Protein AF-A0A0C3QBD2-F1 (afdb_monomer_lite)

Structure (mmCIF, N/CA/C/O backbone):
data_AF-A0A0C3QBD2-F1
#
_entry.id   AF-A0A0C3QBD2-F1
#
loop_
_atom_site.group_PDB
_atom_site.id
_atom_site.type_symbol
_atom_site.label_atom_id
_atom_site.label_alt_id
_atom_site.label_comp_id
_atom_site.label_asym_id
_atom_site.label_entity_id
_atom_site.label_seq_id
_atom_site.pdbx_PDB_ins_code
_atom_site.Cartn_x
_atom_site.Cartn_y
_atom_site.Cartn_z
_atom_site.occupancy
_atom_site.B_iso_or_equiv
_atom_site.auth_seq_id
_atom_site.auth_comp_id
_atom_site.auth_asym_id
_atom_site.auth_atom_id
_atom_site.pdbx_PDB_model_num
ATOM 1 N N . MET A 1 1 ? -25.233 11.859 9.702 1.00 35.25 1 MET A N 1
ATOM 2 C CA . MET A 1 1 ? -24.418 10.644 9.945 1.00 35.25 1 MET A CA 1
ATOM 3 C C . MET A 1 1 ? -23.792 10.197 8.628 1.00 35.25 1 MET A C 1
ATOM 5 O O . MET A 1 1 ? -24.533 9.796 7.748 1.00 35.25 1 MET A O 1
ATOM 9 N N . ARG A 1 2 ? -22.469 10.314 8.435 1.00 37.06 2 ARG A N 1
ATOM 10 C CA . ARG A 1 2 ? -21.794 9.754 7.245 1.00 37.06 2 ARG A CA 1
ATOM 11 C C . ARG A 1 2 ? -21.004 8.518 7.659 1.00 37.06 2 ARG A C 1
ATOM 13 O O . ARG A 1 2 ? -19.976 8.630 8.327 1.00 37.06 2 ARG A O 1
ATOM 20 N N . CYS A 1 3 ? -21.522 7.351 7.290 1.00 37.16 3 CYS A N 1
ATOM 21 C CA . CYS A 1 3 ? -20.796 6.090 7.312 1.00 37.16 3 CYS A CA 1
ATOM 22 C C . CYS A 1 3 ? -19.496 6.268 6.514 1.00 37.16 3 CYS A C 1
ATOM 24 O O . CYS A 1 3 ? -19.522 6.614 5.337 1.00 37.16 3 CYS A O 1
ATOM 26 N N . ARG A 1 4 ? -18.340 6.096 7.166 1.00 39.81 4 ARG A N 1
ATOM 27 C CA . ARG A 1 4 ? -17.051 6.001 6.470 1.00 39.81 4 ARG A CA 1
ATOM 28 C C . ARG A 1 4 ? -16.986 4.623 5.826 1.00 39.81 4 ARG A C 1
ATOM 30 O O . ARG A 1 4 ? -16.505 3.668 6.437 1.00 39.81 4 ARG A O 1
ATOM 37 N N . ASP A 1 5 ? -17.497 4.543 4.604 1.00 38.53 5 ASP A N 1
ATOM 38 C CA . ASP A 1 5 ? -17.249 3.433 3.697 1.00 38.53 5 ASP A CA 1
ATOM 39 C C . ASP A 1 5 ? -15.747 3.191 3.599 1.00 38.53 5 ASP A C 1
ATOM 41 O O . ASP A 1 5 ? -14.966 4.010 3.114 1.00 38.53 5 ASP A O 1
ATOM 45 N N . SER A 1 6 ? -15.332 2.046 4.130 1.00 41.25 6 SER A N 1
ATOM 46 C CA . SER A 1 6 ? -13.930 1.637 4.223 1.00 41.25 6 SER A CA 1
ATOM 47 C C . SER A 1 6 ? -13.360 1.174 2.873 1.00 41.25 6 SER A C 1
ATOM 49 O O . SER A 1 6 ? -12.195 0.798 2.810 1.00 41.25 6 SER A O 1
ATOM 51 N N . ALA A 1 7 ? -14.156 1.242 1.799 1.00 39.06 7 ALA A N 1
ATOM 52 C CA . ALA A 1 7 ? -13.752 0.929 0.429 1.00 39.06 7 ALA A CA 1
ATOM 53 C C . ALA A 1 7 ? -12.909 2.042 -0.233 1.00 39.06 7 ALA A C 1
ATOM 55 O O . ALA A 1 7 ? -12.234 1.792 -1.222 1.00 39.06 7 ALA A O 1
ATOM 56 N N . LYS A 1 8 ? -12.880 3.263 0.327 1.00 38.66 8 LYS A N 1
ATOM 57 C CA . LYS A 1 8 ? -12.192 4.435 -0.261 1.00 38.66 8 LYS A CA 1
ATOM 58 C C . LYS A 1 8 ? -10.703 4.592 0.089 1.00 38.66 8 LYS A C 1
ATOM 60 O O . LYS A 1 8 ? -10.139 5.656 -0.139 1.00 38.66 8 LYS A O 1
ATOM 65 N N . LYS A 1 9 ? -10.042 3.595 0.686 1.00 39.66 9 LYS A N 1
ATOM 66 C CA . LYS A 1 9 ? -8.632 3.754 1.109 1.00 39.66 9 LYS A CA 1
ATOM 67 C C . LYS A 1 9 ? -7.581 3.423 0.046 1.00 39.66 9 LYS A C 1
ATOM 69 O O . LYS A 1 9 ? -6.416 3.708 0.290 1.00 39.66 9 LYS A O 1
ATOM 74 N N . LEU A 1 10 ? -7.970 2.892 -1.114 1.00 43.03 10 LEU A N 1
ATOM 75 C CA . LEU A 1 10 ? -7.032 2.575 -2.203 1.00 43.03 10 LEU A CA 1
ATOM 76 C C . LEU A 1 10 ? -7.206 3.459 -3.452 1.00 43.03 10 LEU A C 1
ATOM 78 O O . LEU A 1 10 ? -6.377 3.399 -4.348 1.00 43.03 10 LEU A O 1
ATOM 82 N N . SER A 1 11 ? -8.218 4.334 -3.495 1.00 44.06 11 SER A N 1
ATOM 83 C CA . SER A 1 11 ? -8.516 5.199 -4.650 1.00 44.06 11 SER A CA 1
ATOM 84 C C . SER A 1 11 ? -7.988 6.638 -4.519 1.00 44.06 11 SER A C 1
ATOM 86 O O . SER A 1 11 ? -8.491 7.522 -5.200 1.00 44.06 11 SER A O 1
ATOM 88 N N . GLY A 1 12 ? -7.082 6.910 -3.571 1.00 52.16 12 GLY A N 1
ATOM 89 C CA . GLY A 1 12 ? -6.647 8.274 -3.227 1.00 52.16 12 GLY A CA 1
ATOM 90 C C . GLY A 1 12 ? -5.362 8.719 -3.940 1.00 52.16 12 GLY A C 1
ATOM 91 O O . GLY A 1 12 ? -5.434 9.508 -4.869 1.00 52.16 12 GLY A O 1
ATOM 92 N N . PRO A 1 13 ? -4.174 8.245 -3.528 1.00 50.56 13 PRO A N 1
ATOM 93 C CA . PRO A 1 13 ? -2.900 8.717 -4.088 1.00 50.56 13 PRO A CA 1
ATOM 94 C C . PRO A 1 13 ? -2.468 8.000 -5.381 1.00 50.56 13 PRO A C 1
ATOM 96 O O . PRO A 1 13 ? -1.506 8.418 -6.013 1.00 50.56 13 PRO A O 1
ATOM 99 N N . LEU A 1 14 ? -3.156 6.923 -5.783 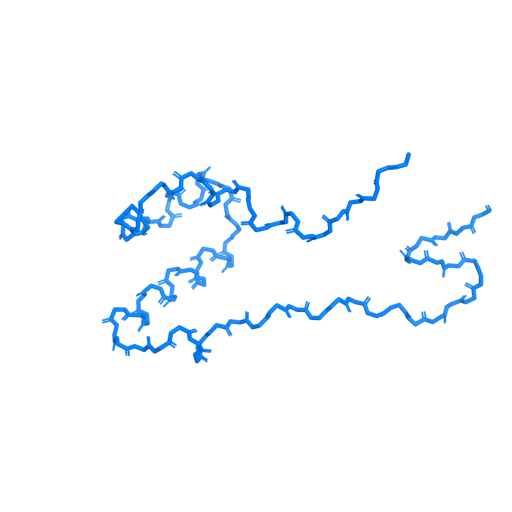1.00 48.50 14 LEU A N 1
ATOM 100 C CA . LEU A 1 14 ? -2.845 6.160 -7.001 1.00 48.50 14 LEU A CA 1
ATOM 101 C C . LEU A 1 14 ? -3.768 6.494 -8.191 1.00 48.50 14 LEU A C 1
ATOM 103 O O . LEU A 1 14 ? -3.584 5.949 -9.270 1.00 48.50 14 LEU A O 1
ATOM 107 N N . SER A 1 15 ? -4.747 7.391 -8.035 1.00 51.25 15 SER A N 1
ATOM 108 C CA . SER A 1 15 ? -5.614 7.826 -9.146 1.00 51.25 15 SER A CA 1
ATOM 109 C C . SER A 1 15 ? -4.980 8.910 -10.030 1.00 51.25 15 SER A C 1
ATOM 111 O O . SER A 1 15 ? -5.625 9.385 -10.957 1.00 51.25 15 SER A O 1
ATOM 113 N N . GLY A 1 16 ? -3.755 9.346 -9.710 1.00 50.50 16 GLY A N 1
ATOM 114 C CA . GLY A 1 16 ? -2.974 10.295 -10.512 1.00 50.50 16 GLY A CA 1
ATOM 115 C C . GLY A 1 16 ? -2.093 9.636 -11.577 1.00 50.50 16 GLY A C 1
ATOM 116 O O . GLY A 1 16 ? -1.567 10.339 -12.431 1.00 50.50 16 GLY A O 1
ATOM 117 N N . TRP A 1 17 ? -1.945 8.308 -11.547 1.00 54.28 17 TRP A N 1
ATOM 118 C CA . TRP A 1 17 ? -1.225 7.555 -12.575 1.00 54.28 17 TRP A CA 1
ATOM 119 C C . TRP A 1 17 ? -2.178 7.344 -13.749 1.00 54.28 17 TRP A C 1
ATOM 121 O O . TRP A 1 17 ? -2.982 6.414 -13.745 1.00 54.28 17 TRP A O 1
ATOM 131 N N . GLN A 1 18 ? -2.163 8.280 -14.696 1.00 61.91 18 GLN A N 1
ATOM 132 C CA . GLN A 1 18 ? -3.024 8.219 -15.879 1.00 61.91 18 GLN A CA 1
ATOM 133 C C . GLN A 1 18 ? -2.570 7.125 -16.850 1.00 61.91 18 GLN A C 1
ATOM 135 O O . GLN A 1 18 ? -3.405 6.593 -17.577 1.00 61.91 18 GLN A O 1
ATOM 140 N N . GLU A 1 19 ? -1.293 6.726 -16.802 1.00 73.06 19 GLU A N 1
ATOM 141 C CA . GLU A 1 19 ? -0.738 5.711 -17.694 1.00 73.06 19 GLU A CA 1
ATOM 142 C C . GLU A 1 19 ? 0.111 4.659 -16.966 1.00 73.06 19 GLU A C 1
ATOM 144 O O . GLU A 1 19 ? 0.822 4.935 -15.998 1.00 73.06 19 GLU A O 1
ATOM 149 N N . TRP A 1 20 ? 0.043 3.424 -17.472 1.00 75.25 20 TRP A N 1
ATOM 150 C CA . TRP A 1 20 ? 0.808 2.261 -17.003 1.00 75.25 20 TRP A CA 1
ATOM 151 C C . TRP A 1 20 ? 2.320 2.514 -16.990 1.00 75.25 20 TRP A C 1
ATOM 153 O O . TRP A 1 20 ? 3.025 2.050 -16.098 1.00 75.25 20 TRP A O 1
ATOM 163 N N . GLU A 1 21 ? 2.811 3.297 -17.946 1.00 80.75 21 GLU A N 1
ATOM 164 C CA . GLU A 1 21 ? 4.226 3.646 -18.085 1.00 80.75 21 GLU A CA 1
ATOM 165 C C . GLU A 1 21 ? 4.755 4.486 -16.919 1.00 80.75 21 GLU A C 1
ATOM 167 O O . GLU A 1 21 ? 5.898 4.320 -16.488 1.00 80.75 21 GLU A O 1
ATOM 172 N N . ASP A 1 22 ? 3.926 5.361 -16.353 1.00 80.00 22 ASP A N 1
ATOM 173 C CA . ASP A 1 22 ? 4.353 6.225 -15.253 1.00 80.00 22 ASP A CA 1
ATOM 174 C C . ASP A 1 22 ? 4.559 5.435 -13.962 1.00 80.00 22 ASP A C 1
ATOM 176 O O . ASP A 1 22 ? 5.431 5.771 -13.161 1.00 80.00 22 ASP A O 1
ATOM 180 N N . MET A 1 23 ? 3.838 4.320 -13.810 1.00 79.38 23 MET A N 1
ATOM 181 C CA . MET A 1 23 ? 4.029 3.366 -12.722 1.00 79.38 23 MET A CA 1
ATOM 182 C C . MET A 1 23 ? 5.462 2.809 -12.702 1.00 79.38 23 MET A C 1
ATOM 184 O O . MET A 1 23 ? 6.079 2.708 -11.640 1.00 79.38 23 MET A O 1
ATOM 188 N N . TRP A 1 24 ? 6.018 2.485 -13.871 1.00 81.94 24 TRP A N 1
ATOM 189 C CA . TRP A 1 24 ? 7.357 1.899 -14.004 1.00 81.94 24 TRP A CA 1
ATOM 190 C C . TRP A 1 24 ? 8.490 2.902 -13.811 1.00 81.94 24 TRP A C 1
ATOM 192 O O . TRP A 1 24 ? 9.617 2.500 -13.518 1.00 81.94 24 TRP A O 1
ATOM 202 N N . LYS A 1 25 ? 8.193 4.197 -13.943 1.00 84.31 25 LYS A N 1
ATOM 203 C CA . LYS A 1 25 ? 9.130 5.298 -13.677 1.00 84.31 25 LYS A CA 1
ATOM 204 C C . LYS A 1 25 ? 9.153 5.704 -12.200 1.00 84.31 25 LYS A C 1
ATOM 206 O O . LYS A 1 25 ? 9.941 6.567 -11.813 1.00 84.31 25 LYS A O 1
ATOM 211 N N . THR A 1 26 ? 8.287 5.118 -11.368 1.00 82.81 26 THR A N 1
ATOM 212 C CA . THR A 1 26 ? 8.213 5.474 -9.950 1.00 82.81 26 THR A CA 1
ATOM 213 C C . THR A 1 26 ? 9.410 4.982 -9.155 1.00 82.81 26 THR A C 1
ATOM 215 O O . THR A 1 26 ? 9.855 3.846 -9.279 1.00 82.81 26 THR A O 1
ATOM 218 N N . ASN A 1 27 ? 9.877 5.849 -8.259 1.00 83.75 27 ASN A N 1
ATOM 219 C CA . ASN A 1 27 ? 10.933 5.554 -7.301 1.00 83.75 27 ASN A CA 1
ATOM 220 C C . ASN A 1 27 ? 10.427 5.756 -5.868 1.00 83.75 27 ASN A C 1
ATOM 222 O O . ASN A 1 27 ? 9.389 6.376 -5.619 1.00 83.75 27 ASN A O 1
ATOM 226 N N . GLY A 1 28 ? 11.188 5.254 -4.892 1.00 83.12 28 GLY A N 1
ATOM 227 C CA . GLY A 1 28 ? 10.826 5.343 -3.473 1.00 83.12 28 GLY A CA 1
ATOM 228 C C . GLY A 1 28 ? 10.622 6.773 -2.955 1.00 83.12 28 GLY A C 1
ATOM 229 O O . GLY A 1 28 ? 9.836 6.964 -2.027 1.00 83.12 28 GLY A O 1
ATOM 230 N N . GLU A 1 29 ? 11.293 7.758 -3.557 1.00 86.50 29 GLU A N 1
ATOM 231 C CA . GLU A 1 29 ? 11.160 9.188 -3.244 1.00 86.50 29 GLU A CA 1
ATOM 232 C C . GLU A 1 29 ? 9.831 9.756 -3.745 1.00 86.50 29 GLU A C 1
ATOM 234 O O . GLU A 1 29 ? 9.074 10.308 -2.954 1.00 86.50 29 GLU A O 1
ATOM 239 N N . VAL A 1 30 ? 9.469 9.479 -5.000 1.00 86.06 30 VAL A N 1
ATOM 240 C CA . VAL A 1 30 ? 8.178 9.885 -5.584 1.00 86.06 30 VAL A CA 1
ATOM 241 C C . VAL A 1 30 ? 7.011 9.346 -4.751 1.00 86.06 30 VAL A C 1
ATOM 243 O O . VAL A 1 30 ? 6.064 10.059 -4.426 1.00 86.06 30 VAL A O 1
ATOM 246 N N . LEU A 1 31 ? 7.106 8.086 -4.319 1.00 85.12 31 LEU A N 1
ATOM 247 C CA . LEU A 1 31 ? 6.093 7.471 -3.461 1.00 85.12 31 LEU A CA 1
ATOM 248 C C . LEU A 1 31 ? 6.079 8.054 -2.036 1.00 85.12 31 LEU A C 1
ATOM 250 O O . LEU A 1 31 ? 5.046 8.026 -1.365 1.00 85.12 31 LEU A O 1
ATOM 254 N N . LYS A 1 32 ? 7.217 8.549 -1.538 1.00 87.25 32 LYS A N 1
ATOM 255 C CA . LYS A 1 32 ? 7.304 9.227 -0.237 1.00 87.25 32 LYS A CA 1
ATOM 256 C C . LYS A 1 32 ? 6.614 10.588 -0.305 1.00 87.25 32 LYS A C 1
ATOM 258 O O . LYS A 1 32 ? 5.842 10.890 0.603 1.00 87.25 32 LYS A O 1
ATOM 263 N N . ASP A 1 33 ? 6.839 11.341 -1.375 1.00 87.38 33 ASP A N 1
ATOM 264 C CA . ASP A 1 33 ? 6.229 12.655 -1.597 1.00 87.38 33 ASP A CA 1
ATOM 265 C C . ASP A 1 33 ? 4.717 12.539 -1.831 1.00 87.38 33 ASP A C 1
ATOM 267 O O . ASP A 1 33 ? 3.941 13.342 -1.318 1.00 87.38 33 ASP A O 1
ATOM 271 N N . ALA A 1 34 ? 4.273 11.451 -2.470 1.00 83.50 34 ALA A N 1
ATOM 272 C CA . ALA A 1 34 ? 2.860 11.076 -2.577 1.00 83.50 34 ALA A CA 1
ATOM 273 C C . ALA A 1 34 ? 2.218 10.620 -1.243 1.00 83.50 34 ALA A C 1
ATOM 275 O O . ALA A 1 34 ? 1.037 10.266 -1.203 1.00 83.50 34 ALA A O 1
ATOM 276 N N . GLY A 1 35 ? 2.976 10.584 -0.140 1.00 87.19 35 GLY A N 1
ATOM 277 C CA . GLY A 1 35 ? 2.471 10.245 1.192 1.00 87.19 35 GLY A CA 1
ATOM 278 C C . GLY A 1 35 ? 2.208 8.753 1.426 1.00 87.19 35 GLY A C 1
ATOM 279 O O . GLY A 1 35 ? 1.538 8.391 2.396 1.00 87.19 35 GLY A O 1
ATOM 280 N N . VAL A 1 36 ? 2.724 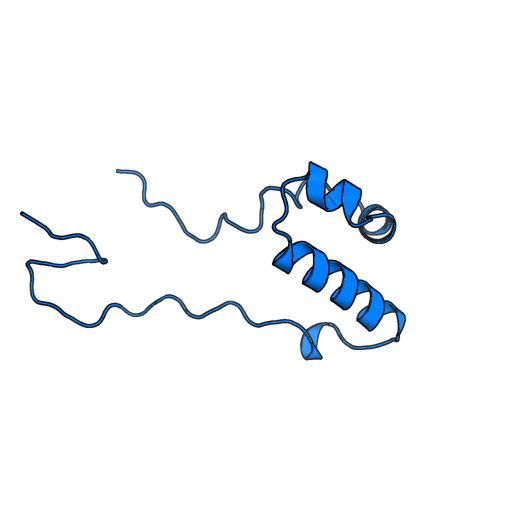7.863 0.573 1.00 86.50 36 VAL A N 1
ATOM 281 C CA . VAL A 1 36 ? 2.574 6.408 0.741 1.00 86.50 36 VAL A CA 1
ATOM 282 C C . VAL A 1 36 ? 3.389 5.950 1.950 1.00 86.50 36 VAL A C 1
ATOM 284 O O . VAL A 1 36 ? 4.529 6.371 2.123 1.00 86.50 36 VAL A O 1
ATOM 287 N N . GLY A 1 37 ? 2.852 5.069 2.799 1.00 88.00 37 GLY A N 1
ATOM 288 C CA . GLY A 1 37 ? 3.566 4.563 3.977 1.00 88.00 37 GLY A CA 1
ATOM 289 C C . GLY A 1 37 ? 4.794 3.714 3.618 1.00 88.00 37 GLY A C 1
ATOM 290 O O . GLY A 1 37 ? 4.803 3.022 2.607 1.00 88.00 37 GLY A O 1
ATOM 291 N N . VAL A 1 38 ? 5.831 3.700 4.469 1.00 89.44 38 VAL A N 1
ATOM 292 C CA . VAL A 1 38 ? 7.108 2.987 4.206 1.00 89.44 38 VAL A CA 1
ATOM 293 C C . VAL A 1 38 ? 6.895 1.521 3.808 1.00 89.44 38 VAL A C 1
ATOM 295 O O . VAL A 1 38 ? 7.555 1.019 2.899 1.00 89.44 38 VAL A O 1
ATOM 298 N N . LYS A 1 39 ? 5.974 0.833 4.493 1.00 88.25 39 LYS A N 1
ATOM 299 C CA . LYS A 1 39 ? 5.680 -0.582 4.248 1.00 88.25 39 LYS A CA 1
ATOM 300 C C . LYS A 1 39 ? 5.050 -0.799 2.873 1.00 88.25 39 LYS A C 1
ATOM 302 O O . LYS A 1 39 ? 5.462 -1.708 2.160 1.00 88.25 39 LYS A O 1
ATOM 307 N N . ASP A 1 40 ? 4.120 0.072 2.505 1.00 87.19 40 ASP A N 1
ATOM 308 C CA . ASP A 1 40 ? 3.409 0.005 1.233 1.00 87.19 40 ASP A CA 1
ATOM 309 C C . ASP A 1 40 ? 4.353 0.347 0.069 1.00 87.19 40 ASP A C 1
ATOM 311 O O . ASP A 1 40 ? 4.327 -0.338 -0.946 1.00 87.19 40 ASP A O 1
ATOM 315 N N . ARG A 1 41 ? 5.282 1.302 0.249 1.00 89.56 41 ARG A N 1
ATOM 316 C CA . ARG A 1 41 ? 6.324 1.619 -0.751 1.00 89.56 41 ARG A CA 1
ATOM 317 C C . ARG A 1 41 ? 7.237 0.431 -1.042 1.00 89.56 41 ARG A C 1
ATOM 319 O O . ARG A 1 41 ? 7.479 0.107 -2.198 1.00 89.56 41 ARG A O 1
ATOM 326 N N . ARG A 1 42 ? 7.743 -0.225 0.009 1.00 90.50 42 ARG A N 1
ATOM 327 C CA . ARG A 1 42 ? 8.615 -1.405 -0.135 1.00 90.50 42 ARG A CA 1
ATOM 328 C C . ARG A 1 42 ? 7.889 -2.554 -0.821 1.00 90.50 42 ARG A C 1
ATOM 330 O O . ARG A 1 42 ? 8.462 -3.200 -1.687 1.00 90.50 42 ARG A O 1
ATOM 337 N N . TYR A 1 43 ? 6.640 -2.789 -0.429 1.00 90.94 43 TYR A N 1
ATOM 338 C CA . TYR A 1 43 ? 5.808 -3.821 -1.032 1.00 90.94 43 TYR A CA 1
ATOM 339 C C . TYR A 1 43 ? 5.550 -3.544 -2.516 1.00 90.94 43 TYR A C 1
ATOM 341 O O . TYR A 1 43 ? 5.715 -4.437 -3.339 1.00 90.94 43 TYR A O 1
ATOM 349 N N . PHE A 1 44 ? 5.206 -2.304 -2.858 1.00 88.44 44 PHE A N 1
ATOM 350 C CA . PHE A 1 44 ? 4.922 -1.905 -4.230 1.00 88.44 44 PHE A CA 1
ATOM 351 C C . PHE A 1 44 ? 6.134 -2.085 -5.153 1.00 88.44 44 PHE A C 1
ATOM 353 O O . PHE A 1 44 ? 6.033 -2.765 -6.168 1.00 88.44 44 PHE A O 1
ATOM 360 N N . LEU A 1 45 ? 7.302 -1.565 -4.759 1.00 89.75 45 LEU A N 1
ATOM 361 C CA . LEU A 1 45 ? 8.536 -1.725 -5.537 1.00 89.75 45 LEU A CA 1
ATOM 362 C C . LEU A 1 45 ? 8.936 -3.200 -5.677 1.00 89.75 45 LEU A C 1
ATOM 364 O O . LEU A 1 45 ? 9.343 -3.634 -6.747 1.00 89.75 45 LEU A O 1
ATOM 368 N N . TRP A 1 46 ? 8.759 -3.997 -4.622 1.00 91.56 46 TRP A N 1
ATOM 369 C CA . TRP A 1 46 ? 9.005 -5.437 -4.681 1.00 91.56 46 TRP A CA 1
ATOM 370 C C . TRP A 1 46 ? 8.073 -6.160 -5.667 1.00 91.56 46 TRP A C 1
ATOM 372 O O . TRP A 1 46 ? 8.530 -7.038 -6.395 1.00 91.56 46 TRP A O 1
ATOM 382 N N . CYS A 1 47 ? 6.796 -5.773 -5.739 1.00 89.88 47 CYS A N 1
ATOM 383 C CA . CYS A 1 47 ? 5.846 -6.320 -6.712 1.00 89.88 47 CYS A CA 1
ATOM 384 C C . CYS A 1 47 ? 6.265 -6.017 -8.157 1.00 89.88 47 CYS A C 1
ATOM 386 O O . CYS A 1 47 ? 6.213 -6.905 -9.005 1.00 89.88 47 CYS A O 1
ATOM 388 N N . LEU A 1 48 ? 6.713 -4.786 -8.430 1.00 88.94 48 LEU A N 1
ATOM 389 C CA . LEU A 1 48 ? 7.202 -4.386 -9.754 1.00 88.94 48 LEU A CA 1
ATOM 390 C C . LEU A 1 48 ? 8.427 -5.210 -10.174 1.00 88.94 48 LEU A C 1
ATOM 392 O O . LEU A 1 48 ? 8.485 -5.703 -11.298 1.00 88.94 48 LEU A O 1
ATOM 396 N N . GLU A 1 49 ? 9.370 -5.426 -9.258 1.00 90.88 49 GLU A N 1
ATOM 397 C CA . GLU A 1 49 ? 10.553 -6.255 -9.516 1.00 90.88 49 GLU A CA 1
ATOM 398 C C . GLU A 1 49 ? 10.197 -7.731 -9.751 1.00 90.88 49 GLU A C 1
ATOM 400 O O . GLU A 1 49 ? 10.758 -8.384 -10.630 1.00 90.88 49 GLU A O 1
ATOM 405 N N . LYS A 1 50 ? 9.217 -8.271 -9.018 1.00 90.75 50 LYS A N 1
ATOM 406 C CA . LYS A 1 50 ? 8.728 -9.640 -9.241 1.00 90.75 50 LYS A CA 1
ATOM 407 C C . LYS A 1 50 ? 8.032 -9.805 -10.585 1.00 90.75 50 LYS A C 1
ATOM 409 O O . LYS A 1 50 ? 8.249 -10.817 -11.247 1.00 90.75 50 LYS A O 1
ATOM 414 N N . PHE A 1 51 ? 7.268 -8.804 -11.007 1.00 90.38 51 PHE A N 1
ATOM 415 C CA . PHE A 1 51 ? 6.654 -8.794 -12.327 1.00 90.38 51 PHE A CA 1
ATOM 416 C C . PHE A 1 51 ? 7.700 -8.701 -13.447 1.00 90.38 51 PHE A C 1
ATOM 418 O O . PHE A 1 51 ? 7.612 -9.434 -14.427 1.00 90.38 51 PHE A O 1
ATOM 425 N N . ARG A 1 52 ? 8.747 -7.877 -13.279 1.00 88.50 52 ARG A N 1
ATOM 426 C CA . ARG A 1 52 ? 9.892 -7.817 -14.213 1.00 88.50 52 ARG A CA 1
ATOM 427 C C . ARG A 1 52 ? 10.606 -9.157 -14.362 1.00 88.50 52 ARG A C 1
ATOM 429 O O . ARG A 1 52 ? 11.054 -9.490 -15.452 1.00 88.50 52 ARG A O 1
ATOM 436 N N . ALA A 1 53 ? 10.683 -9.930 -13.283 1.00 92.12 53 ALA A N 1
ATOM 437 C CA . ALA A 1 53 ? 11.240 -11.279 -13.294 1.00 92.12 53 ALA A CA 1
ATOM 438 C C . ALA A 1 53 ? 10.302 -12.339 -13.917 1.00 92.12 53 ALA A C 1
ATOM 440 O O . ALA A 1 53 ? 10.656 -13.516 -13.929 1.00 92.12 53 ALA A O 1
ATOM 441 N N . GLY A 1 54 ? 9.122 -11.948 -14.414 1.00 91.94 54 GLY A N 1
ATOM 442 C CA . GLY A 1 54 ? 8.146 -12.846 -15.038 1.00 91.94 54 GLY A CA 1
ATOM 443 C C . GLY A 1 54 ? 7.215 -13.567 -14.059 1.00 91.94 54 GLY A C 1
ATOM 444 O O . GLY A 1 54 ? 6.550 -14.518 -14.457 1.00 91.94 54 GLY A O 1
ATOM 445 N N . GLY A 1 55 ? 7.163 -13.152 -12.789 1.00 88.81 55 GLY A N 1
ATOM 446 C CA . GLY A 1 55 ? 6.219 -13.708 -11.816 1.00 88.81 55 GLY A CA 1
ATOM 447 C C . GLY A 1 55 ? 4.790 -13.201 -12.036 1.00 88.81 55 GLY A C 1
ATOM 448 O O . GLY A 1 55 ? 4.591 -12.021 -12.331 1.00 88.81 55 GLY A O 1
ATOM 449 N N . ASP A 1 56 ? 3.794 -14.067 -11.836 1.00 88.62 56 ASP A N 1
ATOM 450 C CA . ASP A 1 56 ? 2.376 -13.690 -11.897 1.00 88.62 56 ASP A CA 1
ATOM 451 C C . ASP A 1 56 ? 1.982 -12.867 -10.648 1.00 88.62 56 ASP A C 1
ATOM 453 O O . ASP A 1 56 ? 2.144 -13.346 -9.518 1.00 88.62 56 ASP A O 1
ATOM 457 N N . PRO A 1 57 ? 1.434 -11.641 -10.807 1.00 84.25 57 PRO A N 1
ATOM 458 C CA . PRO A 1 57 ? 0.913 -10.821 -9.710 1.00 84.25 57 PRO A CA 1
ATOM 459 C C . PRO A 1 57 ? -0.048 -11.529 -8.766 1.00 84.25 57 PRO A C 1
ATOM 461 O O . PRO A 1 57 ? -0.101 -11.203 -7.576 1.00 84.25 57 PRO A O 1
ATOM 464 N N . SER A 1 58 ? -0.796 -12.501 -9.275 1.00 85.81 58 SER A N 1
ATOM 465 C CA . SER A 1 58 ? -1.772 -13.256 -8.499 1.00 85.81 58 SER A CA 1
ATOM 466 C C . SER A 1 58 ? -1.112 -14.061 -7.376 1.00 85.81 58 SER A C 1
ATOM 468 O O . SER A 1 58 ? -1.675 -14.161 -6.287 1.00 85.81 58 SER A O 1
ATOM 470 N N . GLU A 1 59 ? 0.103 -14.569 -7.600 1.00 84.50 59 GLU A N 1
ATOM 471 C CA . GLU A 1 59 ? 0.812 -15.448 -6.662 1.00 84.50 59 GLU A CA 1
ATOM 472 C C . GLU A 1 59 ? 1.407 -14.696 -5.470 1.00 84.50 59 GLU A C 1
ATOM 474 O O . GLU A 1 59 ? 1.460 -15.218 -4.356 1.00 84.50 59 GLU A O 1
ATOM 479 N N . PHE A 1 60 ? 1.861 -13.462 -5.690 1.00 82.06 60 PHE A N 1
ATOM 480 C CA . PHE A 1 60 ? 2.549 -12.677 -4.665 1.00 82.06 60 PHE A CA 1
ATOM 481 C C . PHE A 1 60 ? 1.697 -11.560 -4.055 1.00 82.06 60 PHE A C 1
ATOM 483 O O . PHE A 1 60 ? 2.138 -10.894 -3.110 1.00 82.06 60 PHE A O 1
ATOM 490 N N . SER A 1 61 ? 0.482 -11.344 -4.563 1.00 86.50 61 SER A N 1
ATOM 491 C CA . SER A 1 61 ? -0.416 -10.330 -4.021 1.00 86.50 61 SER A CA 1
ATOM 492 C C . SER A 1 61 ? -0.834 -10.658 -2.582 1.00 86.50 61 SER A C 1
ATOM 494 O O . SER A 1 61 ? -1.329 -11.741 -2.270 1.00 86.50 61 SER A O 1
ATOM 496 N N . ILE A 1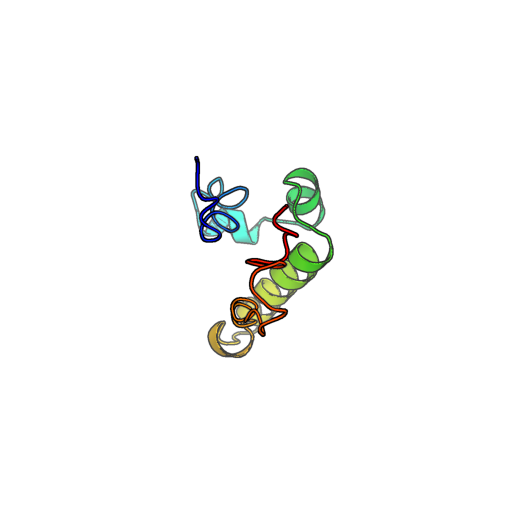 62 ? -0.650 -9.702 -1.666 1.00 83.31 62 ILE A N 1
ATOM 497 C CA . ILE A 1 62 ? -1.166 -9.835 -0.301 1.00 83.31 62 ILE A CA 1
ATOM 498 C C . ILE A 1 62 ? -2.688 -9.661 -0.360 1.00 83.31 62 ILE A C 1
ATOM 500 O O . ILE A 1 62 ? -3.154 -8.565 -0.699 1.00 83.31 62 ILE A O 1
ATOM 504 N N . PRO A 1 63 ? -3.485 -10.678 0.019 1.00 83.25 63 PRO A N 1
ATOM 505 C CA . PRO A 1 63 ? -4.931 -10.554 -0.004 1.00 83.25 63 PRO A CA 1
ATOM 506 C C . PRO A 1 63 ? -5.389 -9.479 0.982 1.00 83.25 63 PRO A C 1
ATOM 508 O O . PRO A 1 63 ? -4.804 -9.278 2.056 1.00 83.25 63 PRO A O 1
ATOM 511 N N . ALA A 1 64 ? -6.474 -8.790 0.630 1.00 83.06 64 ALA A N 1
ATOM 512 C CA . ALA A 1 64 ? -7.061 -7.784 1.499 1.00 83.06 64 ALA A CA 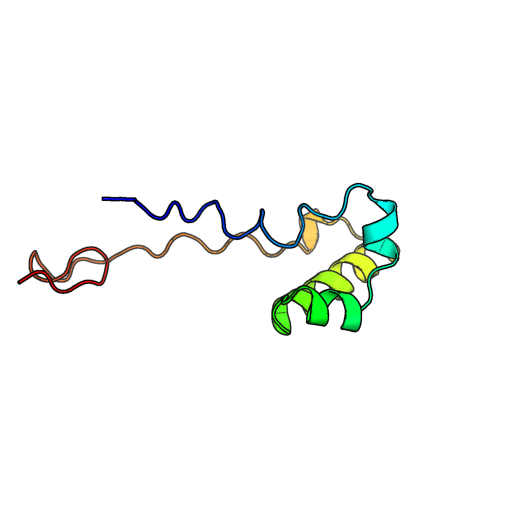1
ATOM 513 C C . ALA A 1 64 ? -7.382 -8.400 2.867 1.00 83.06 64 ALA A C 1
ATOM 515 O O . ALA A 1 64 ? -8.047 -9.434 2.971 1.00 83.06 64 ALA A O 1
ATOM 516 N N . LYS A 1 65 ? -6.909 -7.750 3.939 1.00 83.00 65 LYS A N 1
ATOM 517 C CA . LYS A 1 65 ? -7.168 -8.234 5.297 1.00 83.00 65 LYS A CA 1
ATOM 518 C C . LYS A 1 65 ? -8.679 -8.337 5.516 1.00 83.00 65 LYS A C 1
ATOM 520 O O . LYS A 1 65 ? -9.386 -7.356 5.259 1.00 83.00 65 LYS A O 1
ATOM 525 N N . PRO A 1 66 ? -9.180 -9.471 6.037 1.00 84.75 66 PRO A N 1
ATOM 526 C CA . PRO A 1 66 ? -10.600 -9.620 6.286 1.00 84.75 66 PRO A CA 1
ATOM 527 C C . PRO A 1 66 ? -11.065 -8.548 7.269 1.00 84.75 66 PRO A C 1
ATOM 529 O O . PRO A 1 66 ? -10.353 -8.175 8.210 1.00 84.75 66 PRO A O 1
ATOM 532 N N . LYS A 1 67 ? -12.285 -8.047 7.059 1.00 84.69 67 LYS A N 1
ATOM 533 C CA . LYS A 1 67 ? -12.884 -7.053 7.950 1.00 84.69 67 LYS A CA 1
ATOM 534 C C . LYS A 1 67 ? -12.892 -7.600 9.377 1.00 84.69 67 LYS A C 1
ATOM 536 O O . LYS A 1 67 ? -13.332 -8.725 9.619 1.00 84.69 67 LYS A O 1
ATOM 541 N N . LYS A 1 68 ? -12.415 -6.792 10.331 1.00 82.31 68 LYS A N 1
ATOM 542 C CA . LYS A 1 68 ? -12.384 -7.168 11.749 1.00 82.31 68 LYS A CA 1
ATOM 543 C C . LYS A 1 68 ? -13.790 -7.577 12.197 1.00 82.31 68 LYS A C 1
ATOM 545 O O . LYS A 1 68 ? -14.708 -6.757 12.183 1.00 82.31 68 LYS A O 1
ATOM 550 N N . LYS A 1 69 ? -13.948 -8.840 12.601 1.00 81.62 69 LYS A N 1
ATOM 551 C CA . LYS A 1 69 ? -15.186 -9.338 13.207 1.00 81.62 69 LYS A CA 1
ATOM 552 C C . LYS A 1 69 ? -15.269 -8.814 14.642 1.00 81.62 69 LYS A C 1
ATOM 554 O O . LYS A 1 69 ? -14.351 -9.025 15.434 1.00 81.62 69 LYS A O 1
ATOM 559 N N . PHE A 1 70 ? -16.352 -8.117 14.972 1.00 77.50 70 PHE A N 1
ATOM 560 C CA . PHE A 1 70 ? -16.637 -7.709 16.346 1.00 77.50 70 PHE A CA 1
ATOM 561 C C . PHE A 1 70 ? -17.251 -8.903 17.088 1.00 77.50 70 PHE A C 1
ATOM 563 O O . PHE A 1 70 ? -18.291 -9.405 16.677 1.00 77.50 70 PHE A O 1
ATOM 570 N N . ARG A 1 71 ? -16.594 -9.381 18.150 1.00 76.38 71 ARG A N 1
ATOM 571 C CA . ARG A 1 71 ? -17.149 -10.388 19.074 1.00 76.38 71 ARG A CA 1
ATOM 572 C C . ARG A 1 71 ? -17.892 -9.640 20.188 1.00 76.38 71 ARG A C 1
ATOM 574 O O . ARG A 1 71 ? -17.426 -8.573 20.572 1.00 76.38 71 ARG A O 1
ATOM 581 N N . GLY A 1 72 ? -19.057 -10.116 20.629 1.00 73.38 72 GLY A N 1
ATOM 582 C CA . GLY A 1 72 ? -19.959 -9.363 21.513 1.00 73.38 72 GLY A CA 1
ATOM 583 C C . GLY A 1 72 ? -19.370 -9.073 22.900 1.00 73.38 72 GLY A C 1
ATOM 584 O O . GLY A 1 72 ? -18.861 -9.975 23.551 1.00 73.38 72 GLY A O 1
ATOM 585 N N . TRP A 1 73 ? -19.474 -7.819 23.348 1.00 70.06 73 TRP A N 1
ATOM 586 C CA . TRP A 1 73 ? -19.120 -7.345 24.702 1.00 70.06 73 TRP A CA 1
ATOM 587 C C . TRP A 1 73 ? -20.370 -6.853 25.471 1.00 70.06 73 TRP A C 1
ATOM 589 O O . TRP A 1 73 ? -20.268 -6.109 26.445 1.00 70.06 73 TRP A O 1
ATOM 599 N N . GLY A 1 74 ? -21.565 -7.244 25.007 1.00 77.81 74 GLY A N 1
ATOM 600 C CA . GLY A 1 74 ? -22.855 -6.734 25.478 1.00 77.81 74 GLY A CA 1
ATOM 601 C C . GLY A 1 74 ? -23.262 -5.396 24.832 1.00 77.81 74 GLY A C 1
ATOM 602 O O . GLY A 1 74 ? -22.457 -4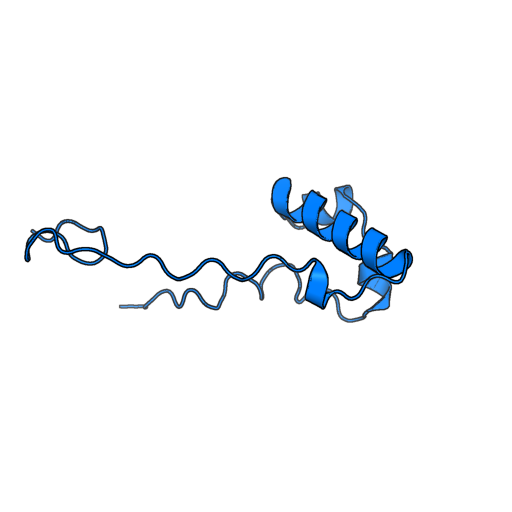.759 24.150 1.00 77.81 74 GLY A O 1
ATOM 603 N N . PRO A 1 75 ? -24.512 -4.937 25.041 1.00 76.06 75 PRO A N 1
ATOM 604 C CA . PRO A 1 75 ? -25.071 -3.738 24.396 1.00 76.06 75 PRO A CA 1
ATOM 605 C C . PRO A 1 75 ? -24.293 -2.444 24.690 1.00 76.06 75 PRO A C 1
ATOM 607 O O . PRO A 1 75 ? -24.381 -1.479 23.937 1.00 76.06 75 PRO A O 1
ATOM 610 N N . LYS A 1 76 ? -23.473 -2.441 25.745 1.00 78.00 76 LYS A N 1
ATOM 611 C CA . LYS A 1 76 ? -22.636 -1.312 26.164 1.00 78.00 76 LYS A CA 1
ATOM 612 C C . LYS A 1 76 ? -21.453 -1.035 25.230 1.00 78.00 76 LYS A C 1
ATOM 614 O O . LYS A 1 76 ? -20.891 0.057 25.275 1.00 78.00 76 LYS A O 1
ATOM 619 N N . VAL A 1 77 ? -21.039 -1.999 24.403 1.00 77.56 77 VAL A N 1
ATOM 620 C CA . VAL A 1 77 ? -19.925 -1.836 23.456 1.00 77.56 77 VAL A CA 1
ATOM 621 C C . VAL A 1 77 ? -20.327 -2.395 22.095 1.00 77.56 77 VAL A C 1
ATOM 623 O O . VAL A 1 77 ? -20.263 -3.599 21.853 1.00 77.56 77 VAL A O 1
ATOM 626 N N . GLN A 1 78 ? -20.697 -1.502 21.179 1.00 77.31 78 GLN A N 1
ATOM 627 C CA . GLN A 1 78 ? -20.984 -1.843 19.786 1.00 77.31 78 GLN A CA 1
ATOM 628 C C . GLN A 1 78 ? -19.951 -1.183 18.873 1.00 77.31 78 GLN A C 1
ATOM 630 O O . GLN A 1 78 ? -19.514 -0.058 19.106 1.00 77.31 78 GLN A O 1
ATOM 635 N N . HIS A 1 79 ? -19.520 -1.892 17.828 1.00 73.81 79 HIS A N 1
ATOM 636 C CA . HIS A 1 79 ? -18.563 -1.379 16.835 1.00 73.81 79 HIS A CA 1
ATOM 637 C C . HIS A 1 79 ? -17.259 -0.802 17.427 1.00 73.81 79 HIS A C 1
ATOM 639 O O . HIS A 1 79 ? -16.667 0.121 16.870 1.00 73.81 79 HIS A O 1
ATOM 645 N N . GLY A 1 80 ? -16.804 -1.333 18.569 1.00 70.56 80 GLY A N 1
ATOM 646 C CA . GLY A 1 80 ? -15.601 -0.850 19.254 1.00 70.56 80 GLY A CA 1
ATOM 647 C C . GLY A 1 80 ? -15.753 0.528 19.908 1.00 70.56 80 GLY A C 1
ATOM 648 O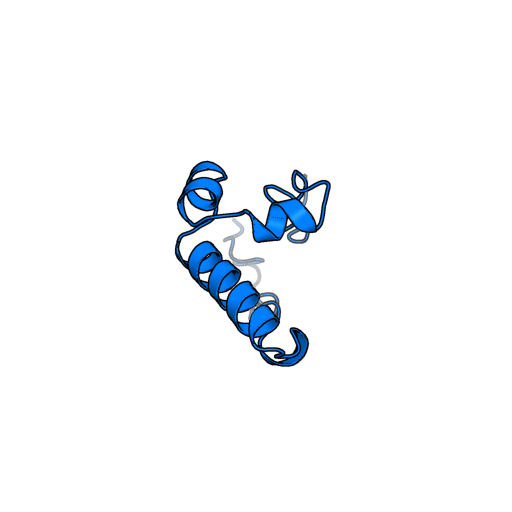 O . GLY A 1 80 ? -14.753 1.111 20.315 1.00 70.56 80 GLY A O 1
ATOM 649 N N . LYS A 1 81 ? -16.980 1.047 20.020 1.00 77.31 81 LYS A N 1
ATOM 650 C CA . LYS A 1 81 ? -17.312 2.257 20.772 1.00 77.31 81 LYS A CA 1
ATOM 651 C C . LYS A 1 81 ? -18.168 1.883 21.974 1.00 77.31 81 LYS A C 1
ATOM 653 O O . LYS A 1 81 ? -19.086 1.071 21.866 1.00 77.31 81 LYS A O 1
ATOM 658 N N . ARG A 1 82 ? -17.866 2.483 23.124 1.00 76.81 82 ARG A N 1
ATOM 659 C CA . ARG A 1 82 ? -18.702 2.354 24.316 1.00 76.81 82 ARG A CA 1
ATOM 660 C C . ARG A 1 82 ? -19.909 3.272 24.150 1.00 76.81 82 ARG A C 1
ATOM 662 O O . ARG A 1 82 ? -19.735 4.484 24.053 1.00 76.81 82 ARG A O 1
ATOM 669 N N . ILE A 1 83 ? -21.092 2.680 24.073 1.00 78.69 83 ILE A N 1
ATOM 670 C CA . ILE A 1 83 ? -22.360 3.408 24.050 1.00 78.69 83 ILE A CA 1
ATOM 671 C C . ILE A 1 83 ? -22.698 3.744 25.508 1.00 78.69 83 ILE A C 1
ATOM 673 O O . ILE A 1 83 ? -22.503 2.902 26.393 1.00 78.69 83 ILE A O 1
ATOM 677 N N . ARG A 1 84 ? -23.101 4.990 25.768 1.00 79.38 84 ARG A N 1
ATOM 678 C CA . ARG A 1 84 ? -23.499 5.480 27.089 1.00 79.38 84 ARG A CA 1
ATOM 679 C C . ARG A 1 84 ? -24.955 5.902 27.053 1.00 79.38 84 ARG A C 1
ATOM 681 O O . ARG A 1 84 ? -25.357 6.413 25.987 1.00 79.38 84 ARG A O 1
#

Foldseek 3Di:
DDDPPPPPPPCPLPVPCPDPVVLVVDDLVNCVVSVHDPVVSVLSVVLVVCVVVVHDSVVSDDDDDPDDDDDDPPPQADPNDGDD

Radius of gyration: 18.24 Å; chains: 1; bounding box: 36×28×45 Å

Sequence (84 aa):
MRCRDSAKKLSGPLSGWQEWEDMWKTNGEVLKDAGVGVKDRRYFLWCLEKFRAGGDPSEFSIPAKPKKKFRGWGPKVQHGKRIR

Secondary structure (DSSP, 8-state):
-----GGGGSSSTTTT--SHHHHHT--HHHHHHTT--HHHHHHHHHHHHHHHTT--HHHHPPPPPPPPPPPP--TTEETTEE--

InterPro domains:
  IPR019083 Small ribosomal subunit protein mS41, SAM domain [PF09597] (17-54)
  IPR019083 Small ribosomal subunit protein mS41, SAM domain [SM01238] (4-54)
  IPR039603 Small ribosomal subunit protein mS41 [PTHR28235] (17-84)

pLDDT: mean 75.25, std 17.09, range [35.25, 92.12]

Organism: NCBI:txid1051891